Protein AF-A0A2N3E8L4-F1 (afdb_monomer_lite)

Foldseek 3Di:
DDDDCPVQADPPVRDGNAAFDDWDADPVGWIWTCGDGNNDIDTHDPPPPPPPPD

Sequence (54 aa):
PVPVLTGFLDMEEEEARGRPVGVALDGEGALLVADDVGNTIWRVTPAGSGSTVE

Radius of gyration: 13.58 Å; chains: 1; bounding box: 25×24×39 Å

Structure (mmCIF, N/CA/C/O backbone):
data_AF-A0A2N3E8L4-F1
#
_entry.id   AF-A0A2N3E8L4-F1
#
loop_
_atom_site.group_PDB
_atom_site.id
_atom_site.type_symbol
_atom_site.label_atom_id
_atom_site.label_alt_id
_atom_site.label_comp_id
_atom_site.label_asym_id
_atom_site.label_entity_id
_atom_site.label_seq_id
_atom_site.pdbx_PDB_ins_code
_atom_site.Cartn_x
_atom_site.Cartn_y
_atom_site.Cartn_z
_atom_site.occupancy
_atom_site.B_iso_or_equiv
_atom_site.auth_seq_id
_atom_site.auth_comp_id
_atom_site.auth_asym_id
_atom_site.auth_atom_id
_atom_site.pdbx_PDB_model_num
ATOM 1 N N . PRO A 1 1 ? -9.759 15.587 3.150 1.00 85.69 1 PRO A N 1
ATOM 2 C CA . PRO A 1 1 ? -9.413 14.152 2.975 1.00 85.69 1 PRO A CA 1
ATOM 3 C C . PRO A 1 1 ? -7.933 13.959 3.327 1.00 85.69 1 PRO A C 1
ATOM 5 O O . PRO A 1 1 ? -7.175 14.903 3.127 1.00 85.69 1 PRO A O 1
ATOM 8 N N . VAL A 1 2 ? -7.535 12.800 3.865 1.00 86.00 2 VAL A N 1
ATOM 9 C CA . VAL A 1 2 ? -6.131 12.501 4.214 1.00 86.00 2 VAL A CA 1
ATOM 10 C C . VAL A 1 2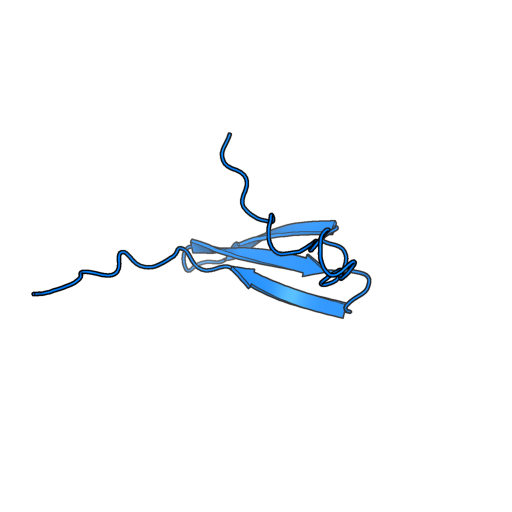 ? -5.577 11.488 3.206 1.00 86.00 2 VAL A C 1
ATOM 12 O O . VAL A 1 2 ? -6.219 10.457 3.002 1.00 86.00 2 VAL A O 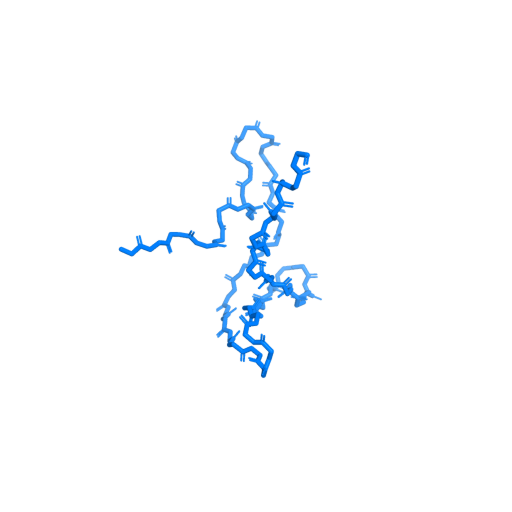1
ATOM 15 N N . PRO A 1 3 ? -4.438 11.760 2.546 1.00 87.44 3 PRO A N 1
ATOM 16 C CA . PRO A 1 3 ? -3.816 10.800 1.640 1.00 87.44 3 PRO A CA 1
ATOM 17 C C . PRO A 1 3 ? -3.128 9.676 2.435 1.00 87.44 3 PRO A C 1
ATOM 19 O O . PRO A 1 3 ? -2.481 9.946 3.442 1.00 87.44 3 PRO A O 1
ATOM 22 N N . VAL A 1 4 ? -3.271 8.420 1.991 1.00 86.00 4 VAL A N 1
ATOM 23 C CA . VAL A 1 4 ? -2.795 7.233 2.744 1.00 86.00 4 VAL A CA 1
ATOM 24 C C . VAL A 1 4 ? -1.899 6.273 1.950 1.00 86.00 4 VAL A C 1
ATOM 26 O O . VAL A 1 4 ? -1.322 5.370 2.539 1.00 86.00 4 VAL A O 1
ATOM 29 N N . LEU A 1 5 ? -1.736 6.469 0.635 1.00 88.69 5 LEU A N 1
ATOM 30 C CA . LEU A 1 5 ? -0.913 5.614 -0.245 1.00 88.69 5 LEU A CA 1
ATOM 31 C C . LEU A 1 5 ? 0.223 6.391 -0.934 1.00 88.69 5 LEU A C 1
ATOM 33 O O . LEU A 1 5 ? 0.613 6.075 -2.053 1.00 88.69 5 LEU A O 1
ATOM 37 N N . THR A 1 6 ? 0.752 7.432 -0.291 1.00 88.81 6 THR A N 1
ATOM 38 C CA . THR A 1 6 ? 1.778 8.305 -0.892 1.00 88.81 6 THR A CA 1
ATOM 39 C C . THR A 1 6 ? 3.141 7.633 -1.061 1.00 88.81 6 THR A C 1
ATOM 41 O O . THR A 1 6 ? 3.923 8.095 -1.873 1.00 88.81 6 THR A O 1
ATOM 44 N N . GLY A 1 7 ? 3.423 6.538 -0.347 1.00 89.50 7 GLY A N 1
ATOM 45 C CA . GLY A 1 7 ? 4.700 5.811 -0.432 1.00 89.50 7 GLY A CA 1
ATOM 46 C C . GLY A 1 7 ? 4.803 4.781 -1.565 1.00 89.50 7 GLY A C 1
ATOM 47 O O . GLY A 1 7 ? 5.759 4.012 -1.591 1.00 89.50 7 GLY A O 1
ATOM 48 N N . PHE A 1 8 ? 3.808 4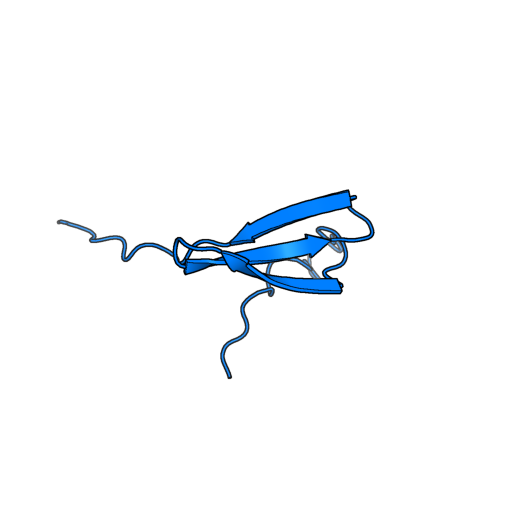.704 -2.454 1.00 91.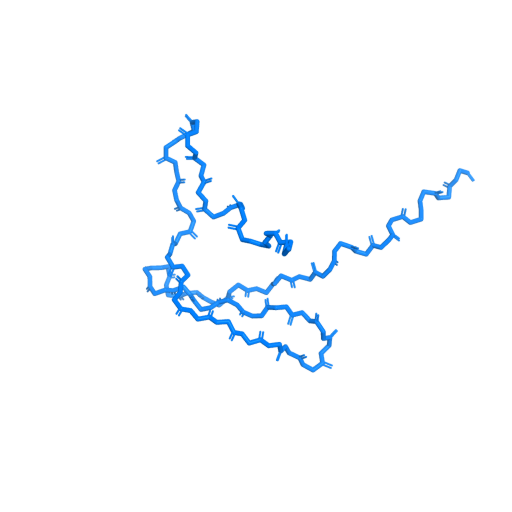62 8 PHE A N 1
ATOM 49 C CA . PHE A 1 8 ? 3.794 3.753 -3.575 1.00 91.62 8 PHE A CA 1
ATOM 50 C C . PHE A 1 8 ? 4.497 4.279 -4.830 1.00 91.62 8 PHE A C 1
ATOM 52 O O . PHE A 1 8 ? 4.812 3.496 -5.724 1.00 91.62 8 PHE A O 1
ATOM 59 N N . LEU A 1 9 ? 4.731 5.588 -4.900 1.00 93.06 9 LEU A N 1
ATOM 60 C CA . LEU A 1 9 ? 5.423 6.247 -5.998 1.00 93.06 9 LEU A CA 1
ATOM 61 C C . LEU A 1 9 ? 6.518 7.125 -5.409 1.00 93.06 9 LEU A C 1
ATOM 63 O O . LEU A 1 9 ? 6.217 8.061 -4.668 1.00 93.06 9 LEU A O 1
ATOM 67 N N . ASP A 1 10 ? 7.758 6.825 -5.764 1.00 92.31 10 ASP A N 1
ATOM 68 C CA . ASP A 1 10 ? 8.893 7.701 -5.542 1.00 92.31 10 ASP A CA 1
ATOM 69 C C . ASP A 1 10 ? 9.218 8.411 -6.859 1.00 92.31 10 ASP A C 1
ATOM 71 O O . ASP A 1 10 ? 9.641 7.797 -7.836 1.00 92.31 10 ASP A O 1
ATOM 75 N N . MET A 1 11 ? 8.937 9.713 -6.916 1.00 90.12 11 MET A N 1
ATOM 76 C CA . MET A 1 11 ? 9.202 10.511 -8.117 1.00 90.12 11 MET A CA 1
ATOM 77 C C . MET A 1 11 ? 10.662 10.955 -8.215 1.00 90.12 11 MET A C 1
ATOM 79 O O . MET A 1 11 ? 11.088 11.335 -9.301 1.00 90.12 11 MET A O 1
ATOM 83 N N . GLU A 1 12 ? 11.400 10.956 -7.105 1.00 94.38 12 GLU A N 1
ATOM 84 C CA . GLU A 1 12 ? 12.810 11.345 -7.086 1.00 94.38 12 GLU A CA 1
ATOM 85 C C . GLU A 1 12 ? 13.682 10.179 -7.547 1.00 94.38 12 GLU A C 1
ATOM 87 O O . GLU A 1 12 ? 14.571 10.364 -8.376 1.00 94.38 12 GLU A O 1
ATOM 92 N N . GLU A 1 13 ? 13.384 8.975 -7.058 1.00 94.06 13 GLU A N 1
ATOM 93 C CA . GLU A 1 13 ? 14.082 7.741 -7.434 1.00 94.06 13 GLU A CA 1
ATOM 94 C C . GLU A 1 13 ? 13.502 7.090 -8.708 1.00 94.06 13 GLU A C 1
ATOM 96 O O . GLU A 1 13 ? 14.050 6.112 -9.208 1.00 94.06 13 GLU A O 1
ATOM 101 N N . GLU A 1 14 ? 12.414 7.641 -9.263 1.00 92.94 14 GLU A N 1
ATOM 102 C CA . GLU A 1 14 ? 11.647 7.080 -10.391 1.00 92.94 14 GLU A CA 1
ATOM 103 C C . GLU A 1 14 ? 11.175 5.628 -10.151 1.00 92.94 14 GLU A C 1
ATOM 105 O O . GLU A 1 14 ? 10.971 4.845 -11.085 1.00 92.94 14 GLU A O 1
ATOM 110 N N . GLU A 1 15 ? 10.950 5.263 -8.888 1.00 93.06 15 GLU A N 1
ATOM 111 C CA . GLU A 1 15 ? 10.543 3.922 -8.480 1.00 93.06 15 GLU A CA 1
ATOM 112 C C . GLU A 1 15 ? 9.047 3.843 -8.153 1.00 93.06 15 GLU A C 1
ATOM 114 O O . GLU A 1 15 ? 8.444 4.729 -7.546 1.00 93.06 15 GLU A O 1
ATOM 119 N N . ALA A 1 16 ? 8.425 2.721 -8.518 1.00 92.50 16 ALA A N 1
ATOM 120 C CA . ALA A 1 16 ? 7.039 2.425 -8.175 1.00 92.50 16 ALA A CA 1
ATOM 121 C C . ALA A 1 16 ? 6.945 1.096 -7.426 1.00 92.50 16 ALA A C 1
ATOM 123 O O . ALA A 1 16 ? 7.429 0.062 -7.889 1.00 92.50 16 ALA A O 1
ATOM 124 N N . ARG A 1 17 ? 6.250 1.103 -6.290 1.00 91.00 17 ARG A N 1
ATOM 125 C CA . ARG A 1 17 ? 5.982 -0.094 -5.487 1.00 91.00 17 ARG A CA 1
ATOM 126 C C . ARG A 1 17 ? 4.622 -0.665 -5.864 1.00 91.00 17 ARG A C 1
ATOM 128 O O . ARG A 1 17 ? 3.675 -0.579 -5.097 1.00 91.00 17 ARG A O 1
ATOM 135 N N . GLY A 1 18 ? 4.526 -1.224 -7.067 1.00 92.88 18 GLY A N 1
ATOM 136 C CA . GLY A 1 18 ? 3.289 -1.824 -7.568 1.00 92.88 18 GLY A CA 1
ATOM 137 C C . GLY A 1 18 ? 2.247 -0.825 -8.081 1.00 92.88 18 GLY A C 1
ATOM 138 O O . GLY A 1 18 ? 2.523 0.359 -8.281 1.00 92.88 18 GLY A O 1
ATOM 139 N N . ARG A 1 19 ? 1.029 -1.315 -8.333 1.00 95.19 19 ARG A N 1
ATOM 140 C CA . ARG A 1 19 ? -0.139 -0.542 -8.773 1.00 95.19 19 ARG A CA 1
ATOM 141 C C . ARG A 1 19 ? -1.376 -0.883 -7.939 1.00 95.19 19 ARG A C 1
ATOM 143 O O . ARG A 1 19 ? -2.084 -1.836 -8.266 1.00 95.19 19 ARG A O 1
ATOM 150 N N . PRO A 1 20 ? -1.668 -0.088 -6.895 1.00 95.50 20 PRO A N 1
ATOM 151 C CA . PRO A 1 20 ? -2.892 -0.221 -6.115 1.00 95.50 20 PRO A CA 1
ATOM 152 C C . PRO A 1 20 ? -4.149 -0.119 -6.988 1.00 95.50 20 PRO A C 1
ATOM 154 O O . PRO A 1 20 ? -4.338 0.875 -7.690 1.00 95.50 20 PRO A O 1
ATOM 157 N N . VAL A 1 21 ? -5.026 -1.121 -6.910 1.00 97.12 21 VAL A N 1
ATOM 158 C CA . VAL A 1 21 ? -6.301 -1.171 -7.657 1.00 97.12 21 VAL A CA 1
ATOM 159 C C . VAL A 1 21 ? -7.533 -1.278 -6.759 1.00 97.12 21 VAL A C 1
ATOM 161 O O . VAL A 1 21 ? -8.647 -1.014 -7.206 1.00 97.12 21 VAL A O 1
ATOM 164 N N . GLY A 1 22 ? -7.358 -1.628 -5.484 1.00 95.75 22 GLY A N 1
ATOM 165 C CA . GLY A 1 22 ? -8.462 -1.764 -4.538 1.00 95.75 22 GLY A CA 1
ATOM 166 C C . GLY A 1 22 ? -8.007 -1.692 -3.088 1.00 95.75 22 GLY A C 1
ATOM 167 O O . GLY A 1 22 ? -6.839 -1.937 -2.779 1.00 95.75 22 GLY A O 1
ATOM 168 N N . VAL A 1 23 ? -8.947 -1.353 -2.204 1.00 96.50 23 VAL A N 1
ATOM 169 C CA . VAL A 1 23 ? -8.711 -1.255 -0.760 1.00 96.50 23 VAL A CA 1
ATOM 170 C C . VAL A 1 23 ? -9.858 -1.851 0.053 1.00 96.50 23 VAL A C 1
ATOM 172 O O . VAL A 1 23 ? -11.017 -1.777 -0.356 1.00 96.50 23 VAL A O 1
ATOM 175 N N . ALA A 1 24 ? -9.535 -2.407 1.221 1.00 97.19 24 ALA A N 1
ATOM 176 C CA . ALA A 1 24 ? -10.494 -2.885 2.219 1.00 97.19 24 ALA A CA 1
ATOM 177 C C . ALA A 1 24 ? -9.932 -2.706 3.638 1.00 97.19 24 ALA A C 1
ATOM 179 O O . ALA A 1 24 ? -8.718 -2.691 3.821 1.00 97.19 24 ALA A O 1
ATOM 180 N N . LEU A 1 25 ? -10.798 -2.585 4.645 1.00 96.06 25 LEU A N 1
ATOM 181 C CA . LEU A 1 25 ? -10.377 -2.635 6.050 1.00 96.06 25 LEU A CA 1
ATOM 182 C C . LEU A 1 25 ? -10.357 -4.088 6.532 1.00 96.06 25 LEU A C 1
ATOM 184 O O . LEU A 1 25 ? -11.286 -4.842 6.233 1.00 96.06 25 LEU A O 1
ATOM 188 N N . ASP A 1 26 ? -9.323 -4.471 7.281 1.00 95.50 26 ASP A N 1
ATOM 189 C CA . ASP A 1 26 ? -9.316 -5.738 8.014 1.00 95.50 26 ASP A CA 1
ATOM 190 C C . ASP A 1 26 ? -10.027 -5.615 9.377 1.00 95.50 26 ASP A C 1
ATOM 192 O O . ASP A 1 26 ? -10.416 -4.528 9.813 1.00 95.50 26 ASP A O 1
ATOM 196 N N . GLY A 1 27 ? -10.219 -6.748 10.061 1.00 96.38 27 GLY A N 1
ATOM 197 C CA . GLY A 1 27 ? -10.880 -6.790 11.372 1.00 96.38 27 GLY A CA 1
ATOM 198 C C . GLY A 1 27 ? -10.075 -6.166 12.519 1.00 96.38 27 GLY A C 1
ATOM 199 O O . GLY A 1 27 ? -10.611 -6.003 13.612 1.00 96.38 27 GLY A O 1
ATOM 200 N N . GLU A 1 28 ? -8.813 -5.813 12.282 1.00 94.44 28 GLU A N 1
ATOM 201 C CA . GLU A 1 28 ? -7.905 -5.196 13.252 1.00 94.44 28 GLU A CA 1
ATOM 202 C C . GLU A 1 28 ? -7.717 -3.689 12.985 1.00 94.44 28 GLU A C 1
ATOM 204 O O . GLU A 1 28 ? -7.002 -3.009 13.720 1.00 94.44 28 GLU A O 1
ATOM 209 N N . GLY A 1 29 ? -8.379 -3.146 11.957 1.00 92.06 29 GLY A N 1
ATOM 210 C CA . GLY A 1 29 ? -8.333 -1.730 11.597 1.00 92.06 29 GLY A CA 1
ATOM 211 C C . GLY A 1 29 ? -7.172 -1.336 10.678 1.00 92.06 29 GLY A C 1
ATOM 212 O O . GLY A 1 29 ? -6.929 -0.141 10.501 1.00 92.06 29 GLY A O 1
ATOM 213 N N . ALA A 1 30 ? -6.461 -2.293 10.079 1.00 94.31 30 ALA A N 1
ATOM 214 C CA . ALA A 1 30 ? -5.482 -2.014 9.032 1.00 94.31 30 ALA A CA 1
ATOM 215 C C . ALA A 1 30 ? -6.158 -1.870 7.658 1.00 94.31 30 ALA A C 1
ATOM 217 O O . ALA A 1 30 ? -7.219 -2.440 7.395 1.00 94.31 30 ALA A O 1
ATOM 218 N N . LEU A 1 31 ? -5.512 -1.126 6.758 1.00 94.81 31 LEU A N 1
ATOM 219 C CA . LEU A 1 31 ? -5.931 -1.002 5.364 1.00 94.81 31 LEU A CA 1
ATOM 220 C C . LEU A 1 31 ? -5.203 -2.054 4.519 1.00 94.81 31 LEU A C 1
ATOM 222 O O . LEU A 1 31 ? -3.977 -2.027 4.398 1.00 94.81 31 LEU A O 1
ATOM 226 N N . LEU A 1 32 ? -5.960 -2.970 3.924 1.00 96.81 32 LEU A N 1
ATOM 227 C CA . LEU A 1 32 ? -5.478 -3.903 2.912 1.00 96.81 32 LEU A CA 1
ATOM 228 C C . LEU A 1 32 ? -5.500 -3.216 1.550 1.00 96.81 32 LEU A C 1
ATOM 230 O O . LEU A 1 32 ? -6.514 -2.628 1.172 1.00 96.81 32 LEU A O 1
ATOM 234 N N . VAL A 1 33 ? -4.400 -3.316 0.809 1.00 96.94 33 VAL A N 1
ATOM 235 C CA . VAL A 1 33 ? -4.239 -2.725 -0.524 1.00 96.94 33 VAL A CA 1
ATOM 236 C C . VAL A 1 33 ? -3.906 -3.836 -1.509 1.00 96.94 33 VAL A C 1
ATOM 238 O O . VAL A 1 33 ? -2.890 -4.515 -1.357 1.00 96.94 33 VAL A O 1
ATOM 241 N N . ALA A 1 34 ? -4.765 -4.018 -2.510 1.00 97.75 34 ALA A N 1
ATOM 242 C CA . ALA A 1 34 ? -4.525 -4.956 -3.598 1.00 97.75 34 ALA A CA 1
ATOM 243 C C . ALA A 1 34 ? -3.665 -4.294 -4.677 1.00 97.75 34 ALA A C 1
ATOM 245 O O . ALA A 1 34 ? -4.055 -3.263 -5.230 1.00 97.75 34 ALA A O 1
ATOM 246 N N . ASP A 1 35 ? -2.516 -4.896 -4.964 1.00 96.62 35 ASP A N 1
ATOM 247 C CA . ASP A 1 35 ? -1.573 -4.468 -5.992 1.00 96.62 35 ASP A CA 1
ATOM 248 C C . ASP A 1 35 ? -1.561 -5.478 -7.147 1.00 96.62 35 ASP A C 1
ATOM 250 O O . ASP A 1 35 ? -1.186 -6.638 -6.969 1.00 96.62 35 ASP A O 1
ATOM 254 N N . ASP A 1 36 ? -1.992 -5.013 -8.322 1.00 96.06 36 ASP A N 1
ATOM 255 C CA . ASP A 1 36 ? -2.145 -5.826 -9.534 1.00 96.06 36 ASP A CA 1
ATOM 256 C C . ASP A 1 36 ? -0.785 -6.233 -10.126 1.00 96.06 36 ASP A C 1
ATOM 258 O O . ASP A 1 36 ? -0.503 -7.411 -10.331 1.00 96.06 36 ASP A O 1
ATOM 262 N N . VAL A 1 37 ? 0.112 -5.263 -10.324 1.00 95.62 37 VAL A N 1
ATOM 263 C CA . VAL A 1 37 ? 1.414 -5.499 -10.974 1.00 95.62 37 VAL A CA 1
ATOM 264 C C . VAL A 1 37 ? 2.357 -6.288 -10.069 1.00 95.62 37 VAL A C 1
ATOM 266 O O . VAL A 1 37 ? 3.084 -7.157 -10.547 1.00 95.62 37 VAL A O 1
ATOM 269 N N . GLY A 1 38 ? 2.355 -5.995 -8.768 1.00 93.25 38 GLY A N 1
ATOM 270 C CA . GLY A 1 38 ? 3.208 -6.679 -7.800 1.00 93.25 38 GLY A CA 1
ATOM 271 C C . GLY A 1 38 ? 2.661 -8.022 -7.322 1.00 93.25 38 GLY A C 1
ATOM 272 O O . GLY A 1 38 ? 3.360 -8.706 -6.573 1.00 93.25 38 GLY A O 1
ATOM 273 N N . ASN A 1 39 ? 1.432 -8.404 -7.709 1.00 95.12 39 ASN A N 1
ATOM 274 C CA . ASN A 1 39 ? 0.750 -9.618 -7.240 1.00 95.12 39 ASN A CA 1
ATOM 275 C C . ASN A 1 39 ? 0.851 -9.779 -5.707 1.00 95.12 39 ASN A C 1
ATOM 277 O O . ASN A 1 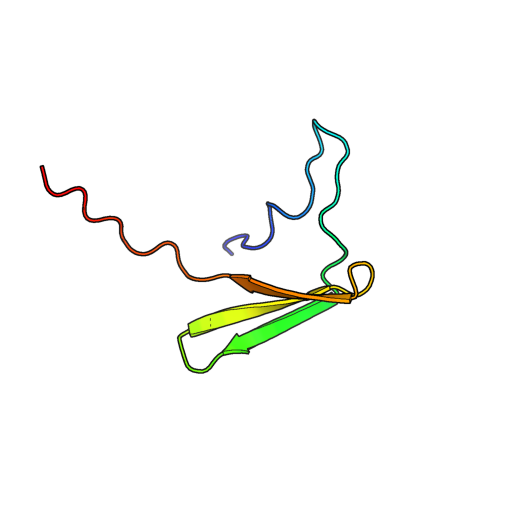39 ? 1.189 -10.841 -5.181 1.00 95.12 39 ASN A O 1
ATOM 281 N N . THR A 1 40 ? 0.636 -8.673 -4.991 1.00 95.94 40 THR A N 1
ATOM 282 C CA . THR A 1 40 ? 0.895 -8.543 -3.553 1.00 95.94 40 THR A CA 1
ATOM 283 C C . THR A 1 40 ? -0.304 -7.896 -2.866 1.00 95.94 40 THR A C 1
ATOM 285 O O . THR A 1 40 ? -0.953 -7.006 -3.413 1.00 95.94 40 THR A O 1
ATOM 288 N N . ILE A 1 41 ? -0.599 -8.330 -1.639 1.00 96.31 41 ILE A N 1
ATOM 289 C CA . ILE A 1 41 ? -1.510 -7.615 -0.743 1.00 96.31 41 ILE A CA 1
ATOM 290 C C . ILE A 1 41 ? -0.670 -6.906 0.313 1.00 96.31 41 ILE A C 1
ATOM 292 O O . ILE A 1 41 ? -0.030 -7.552 1.143 1.00 96.31 41 ILE A O 1
ATOM 296 N N . TRP A 1 42 ? -0.684 -5.576 0.287 1.00 95.25 42 TRP A N 1
ATOM 297 C CA . TRP A 1 42 ? -0.019 -4.762 1.298 1.00 95.25 42 TRP A CA 1
ATOM 298 C C . TRP A 1 42 ? -0.955 -4.540 2.481 1.00 95.25 42 TRP A C 1
ATOM 300 O O . TRP A 1 42 ? -2.141 -4.266 2.299 1.00 95.25 42 TRP A O 1
ATOM 310 N N . ARG A 1 43 ? -0.417 -4.619 3.700 1.00 95.06 43 ARG A N 1
ATOM 311 C CA . ARG A 1 43 ? -1.149 -4.306 4.929 1.00 95.06 43 ARG A CA 1
ATOM 312 C C . ARG A 1 43 ? -0.574 -3.044 5.558 1.00 95.06 43 ARG A C 1
ATOM 314 O O . ARG A 1 43 ? 0.540 -3.063 6.073 1.00 95.06 43 ARG A O 1
ATOM 321 N N . VAL A 1 44 ? -1.339 -1.958 5.516 1.00 92.12 44 VAL A N 1
ATOM 322 C CA . VAL A 1 44 ? -0.962 -0.663 6.089 1.00 92.12 44 VAL A CA 1
ATOM 323 C C . VAL A 1 44 ? -1.602 -0.534 7.464 1.00 92.12 44 VAL A C 1
ATOM 325 O O . VAL A 1 44 ? -2.817 -0.377 7.588 1.00 92.12 44 VAL A O 1
ATOM 328 N N . THR A 1 45 ? -0.786 -0.614 8.508 1.00 90.75 45 THR A N 1
ATOM 329 C CA . THR A 1 45 ? -1.235 -0.378 9.880 1.00 90.75 45 THR A CA 1
ATOM 330 C C . THR A 1 45 ? -1.188 1.116 10.194 1.00 90.75 45 THR A C 1
ATOM 332 O O . THR A 1 45 ? -0.277 1.801 9.719 1.00 90.75 45 THR A O 1
ATOM 335 N N . PRO A 1 46 ? -2.102 1.638 11.030 1.00 82.81 46 PRO A N 1
ATOM 336 C CA . PRO A 1 46 ? -1.920 2.953 11.626 1.00 82.81 46 PRO A CA 1
ATOM 337 C C . PRO A 1 46 ? -0.528 3.024 12.253 1.00 82.81 46 PRO A C 1
ATOM 339 O O . PRO A 1 46 ? -0.100 2.068 12.906 1.00 82.81 46 PRO A O 1
ATOM 342 N N . ALA A 1 47 ? 0.185 4.133 12.057 1.00 76.88 47 ALA A N 1
ATOM 343 C CA . ALA A 1 47 ? 1.380 4.383 12.845 1.00 76.88 47 ALA A CA 1
ATOM 344 C C . ALA A 1 47 ? 0.920 4.413 14.305 1.00 76.88 47 ALA A C 1
ATOM 346 O O . ALA A 1 47 ? 0.185 5.320 14.700 1.00 76.88 47 ALA A O 1
ATOM 347 N N . GLY A 1 48 ? 1.252 3.368 15.070 1.00 65.06 48 GLY A N 1
ATOM 348 C CA . GLY A 1 48 ? 0.957 3.341 16.494 1.00 65.06 48 GLY A CA 1
ATOM 349 C C . GLY A 1 48 ? 1.503 4.629 17.086 1.00 65.06 48 GLY A C 1
ATOM 350 O O . GLY A 1 48 ? 2.617 5.016 16.730 1.00 65.06 48 GLY A O 1
ATOM 351 N N . SER A 1 49 ? 0.709 5.319 17.909 1.00 58.84 49 SER A N 1
ATOM 352 C CA . SER A 1 49 ? 1.175 6.470 18.675 1.00 58.84 49 SER A CA 1
ATOM 353 C C . SER A 1 49 ? 2.441 6.042 19.400 1.00 58.84 49 SER A C 1
ATOM 355 O O . SER A 1 49 ? 2.371 5.369 20.427 1.00 58.84 49 SER A O 1
ATOM 357 N N . GLY A 1 50 ? 3.597 6.346 18.817 1.00 54.50 50 GLY A N 1
ATOM 358 C CA . GLY A 1 50 ? 4.880 6.121 19.437 1.00 54.50 50 GLY A CA 1
ATOM 359 C C . GLY A 1 50 ? 4.885 7.026 20.646 1.00 54.50 50 GLY A C 1
ATOM 360 O O . GLY A 1 50 ? 5.140 8.219 20.523 1.00 54.50 50 GLY A O 1
ATOM 361 N N . SER A 1 51 ? 4.497 6.483 21.797 1.00 53.00 51 SER A N 1
ATOM 362 C CA . SER A 1 51 ? 4.735 7.129 23.069 1.00 53.00 51 SER A CA 1
ATOM 363 C C . SER A 1 51 ? 6.246 7.144 23.213 1.00 53.00 51 SER A C 1
ATOM 365 O O . SER A 1 51 ? 6.839 6.164 23.660 1.00 53.00 51 SER A O 1
ATOM 367 N N . THR A 1 52 ? 6.872 8.235 22.778 1.00 55.56 52 THR A N 1
ATOM 368 C CA . THR A 1 52 ? 8.172 8.639 23.292 1.00 55.56 52 THR A CA 1
ATOM 369 C C . THR A 1 52 ? 7.967 8.819 24.789 1.00 55.56 52 THR A C 1
ATOM 371 O O . THR A 1 52 ? 7.466 9.842 25.246 1.00 55.56 52 THR A O 1
ATOM 374 N N . VAL A 1 53 ? 8.215 7.751 25.540 1.00 55.56 53 VAL A N 1
ATOM 375 C CA . VAL A 1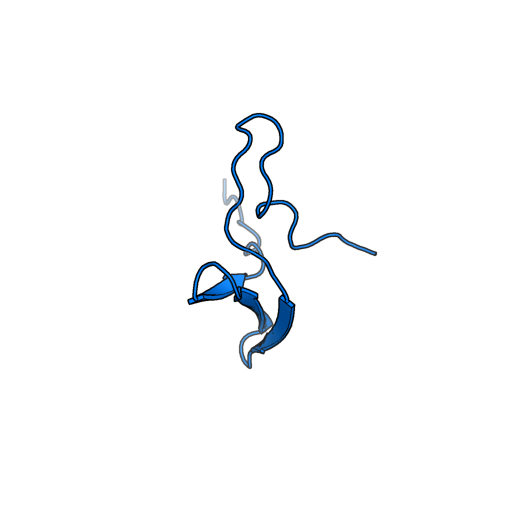 53 ? 8.486 7.851 26.966 1.00 55.56 53 VAL A CA 1
ATOM 376 C C . VAL A 1 53 ? 9.902 8.408 27.063 1.00 55.56 53 VAL A C 1
ATOM 378 O O . VAL A 1 53 ? 10.843 7.770 26.592 1.00 55.56 53 VAL A O 1
ATOM 381 N N . GLU A 1 54 ? 10.018 9.643 27.548 1.00 51.12 54 GLU A N 1
ATOM 382 C CA . GLU A 1 54 ? 11.297 10.173 28.036 1.00 51.12 54 GLU A CA 1
ATOM 383 C C . GLU A 1 54 ? 11.692 9.502 29.356 1.00 51.12 54 GLU A C 1
ATOM 385 O O . GLU A 1 54 ? 10.776 9.175 30.152 1.00 51.12 54 GLU A O 1
#

pLDDT: mean 88.11, std 13.0, range [51.12, 97.75]

Secondary structure (DSSP, 8-state):
-----GGGEETTTTEE---EEEEEE-TTSPEEEEETTTTEEEEE----------